Protein AF-X1MGA0-F1 (afdb_monomer_lite)

Sequence (180 aa):
MLNSKNKNFFLRFQIITRNWVYRAKPAPERGFAGFLITILIFAVMVGIAFSITTLTLGEHKISRNIIKSSQAYYIAEAGTEDALLRFFDDTKDLPSGTELPYEIPITINGETATATIYITDQPGHKKFIDSQGDVKERIRKVRAIVGVETTEASFHYGAQIGDGGLVMQNKAIVHGNVFS

Radius of gyration: 47.85 Å; chains: 1; bounding box: 81×27×163 Å

Structure (mmCIF, N/CA/C/O backbone):
data_AF-X1MGA0-F1
#
_entry.id   AF-X1MGA0-F1
#
loop_
_atom_site.group_PDB
_atom_site.id
_atom_site.type_symbol
_atom_site.label_atom_id
_atom_site.label_alt_id
_atom_site.label_comp_id
_atom_site.label_asym_id
_atom_site.label_entity_id
_atom_site.label_seq_id
_atom_site.pdbx_PDB_ins_code
_atom_site.Cartn_x
_atom_site.Cartn_y
_atom_site.Cartn_z
_atom_site.occupancy
_atom_site.B_iso_or_equiv
_atom_site.auth_seq_id
_atom_site.auth_comp_id
_atom_sit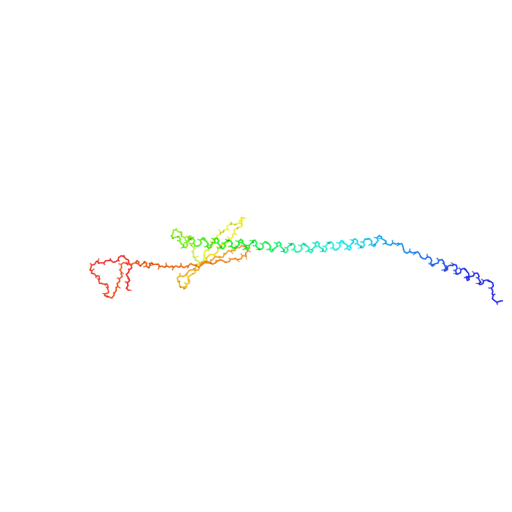e.auth_asym_id
_atom_site.auth_atom_id
_atom_site.pdbx_PDB_model_num
ATOM 1 N N . MET A 1 1 ? -35.762 -9.508 113.540 1.00 51.09 1 MET A N 1
ATOM 2 C CA . MET A 1 1 ? -34.869 -8.459 112.986 1.00 51.09 1 MET A CA 1
ATOM 3 C C . MET A 1 1 ? -34.056 -9.142 111.885 1.00 51.09 1 MET A C 1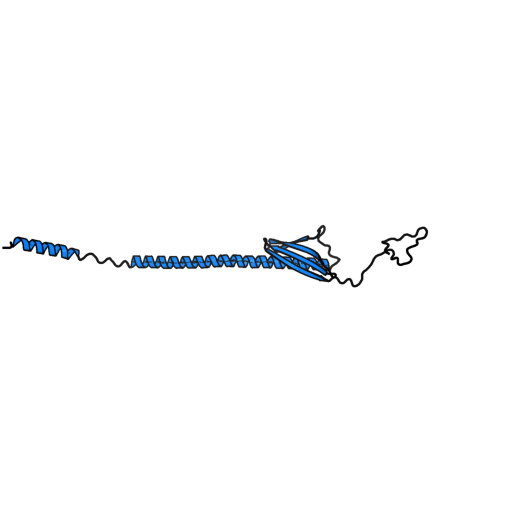
ATOM 5 O O . MET A 1 1 ? -33.346 -10.065 112.227 1.00 51.09 1 MET A O 1
ATOM 9 N N . LEU A 1 2 ? -34.207 -8.949 110.567 1.00 45.88 2 LEU A N 1
ATOM 10 C CA . LEU A 1 2 ? -34.381 -7.754 109.727 1.00 45.88 2 LEU A CA 1
ATOM 11 C C . LEU A 1 2 ? -35.809 -7.190 109.558 1.00 45.88 2 LEU A C 1
ATOM 13 O O . LEU A 1 2 ? -36.809 -7.881 109.722 1.00 45.88 2 LEU A O 1
ATOM 17 N N . ASN A 1 3 ? -35.849 -5.894 109.237 1.00 50.56 3 ASN A N 1
ATOM 18 C CA . ASN A 1 3 ? -36.995 -4.984 109.182 1.00 50.56 3 ASN A CA 1
ATOM 19 C C . ASN A 1 3 ? -37.859 -5.170 107.910 1.00 50.56 3 ASN A C 1
ATOM 21 O O . ASN A 1 3 ? -37.354 -5.121 106.787 1.00 50.56 3 ASN A O 1
ATOM 25 N N . SER A 1 4 ? -39.174 -5.328 108.106 1.00 58.25 4 SER A N 1
ATOM 26 C CA . SER A 1 4 ? -40.222 -5.504 107.080 1.00 58.25 4 SER A CA 1
ATOM 27 C C . SER A 1 4 ? -40.215 -4.429 105.975 1.00 58.25 4 SER A C 1
ATOM 29 O O . SER A 1 4 ? -40.533 -4.726 104.822 1.00 58.25 4 SER A O 1
ATOM 31 N N . LYS A 1 5 ? -39.748 -3.203 106.265 1.00 55.69 5 LYS A N 1
ATOM 32 C CA . LYS A 1 5 ? -39.697 -2.109 105.275 1.00 55.69 5 LYS A CA 1
ATOM 33 C C . LYS A 1 5 ? -38.741 -2.353 104.095 1.00 55.69 5 LYS A C 1
ATOM 35 O O . LYS A 1 5 ? -38.967 -1.793 103.027 1.00 55.69 5 LYS A O 1
ATOM 40 N N . ASN A 1 6 ? -37.724 -3.210 104.237 1.00 53.84 6 ASN A N 1
ATOM 41 C CA . ASN A 1 6 ? -36.708 -3.410 103.189 1.00 53.84 6 ASN A CA 1
ATOM 42 C C . ASN A 1 6 ? -37.118 -4.416 102.095 1.00 53.84 6 ASN A C 1
ATOM 44 O O . ASN A 1 6 ? -36.573 -4.395 100.992 1.00 53.84 6 ASN A O 1
ATOM 48 N N . LYS A 1 7 ? -38.115 -5.274 102.357 1.00 54.50 7 LYS A N 1
ATOM 49 C CA . LYS A 1 7 ? -38.581 -6.277 101.380 1.00 54.50 7 LYS A CA 1
ATOM 50 C C . LYS A 1 7 ? -39.359 -5.645 100.220 1.00 54.50 7 LYS A C 1
ATOM 52 O O . LYS A 1 7 ? -39.205 -6.063 99.076 1.00 54.50 7 LYS A O 1
ATOM 57 N N . ASN A 1 8 ? -40.121 -4.583 100.493 1.00 55.34 8 ASN A N 1
ATOM 58 C CA . ASN A 1 8 ? -40.891 -3.861 99.473 1.00 55.34 8 ASN A CA 1
ATOM 59 C C . ASN A 1 8 ? -40.005 -3.050 98.514 1.00 55.34 8 ASN A C 1
ATOM 61 O O . ASN A 1 8 ? -40.377 -2.857 97.357 1.00 55.34 8 ASN A O 1
ATOM 65 N N . PHE A 1 9 ? -38.830 -2.605 98.969 1.00 56.78 9 PHE A N 1
ATOM 66 C CA . PHE A 1 9 ? -37.865 -1.894 98.129 1.00 56.78 9 PHE A CA 1
ATOM 67 C C . PHE A 1 9 ? -37.186 -2.842 97.129 1.00 56.78 9 PHE A C 1
ATOM 69 O O . PHE A 1 9 ? -37.145 -2.547 95.936 1.00 56.78 9 PHE A O 1
ATOM 76 N N . PHE A 1 10 ? -36.764 -4.027 97.583 1.00 55.81 10 PHE A N 1
ATOM 77 C CA . PHE A 1 10 ? -36.179 -5.052 96.710 1.00 55.81 10 PHE A CA 1
ATOM 78 C C . PHE A 1 10 ? -37.172 -5.589 95.669 1.00 55.81 10 PHE A C 1
ATOM 80 O O . PHE A 1 10 ? -36.815 -5.726 94.501 1.00 55.81 10 PHE A O 1
ATOM 87 N N . LEU A 1 11 ? -38.434 -5.810 96.052 1.00 55.34 11 LEU A N 1
ATOM 88 C CA . LEU A 1 11 ? -39.481 -6.245 95.119 1.00 55.34 11 LEU A CA 1
ATOM 89 C C . LEU A 1 11 ? -39.813 -5.176 94.065 1.00 55.34 11 LEU A C 1
ATOM 91 O O . LEU A 1 11 ? -40.003 -5.509 92.898 1.00 55.34 11 LEU A O 1
ATOM 95 N N . ARG A 1 12 ? -39.821 -3.886 94.431 1.00 53.78 12 ARG A N 1
ATOM 96 C CA . ARG A 1 12 ? -40.022 -2.795 93.459 1.00 53.78 12 ARG A CA 1
ATOM 97 C C . ARG A 1 12 ? -38.829 -2.619 92.521 1.00 53.78 12 ARG A C 1
ATOM 99 O O . ARG A 1 12 ? -39.041 -2.386 91.334 1.00 53.78 12 ARG A O 1
ATOM 106 N N . PHE A 1 13 ? -37.599 -2.797 93.004 1.00 53.06 13 PHE A N 1
ATOM 107 C CA . PHE A 1 13 ? -36.405 -2.720 92.159 1.00 53.06 13 PHE A CA 1
ATOM 108 C C . PHE A 1 13 ? -36.348 -3.869 91.139 1.00 53.06 13 PHE A C 1
ATOM 110 O O . PHE A 1 13 ? -36.019 -3.644 89.977 1.00 53.06 13 PHE A O 1
ATOM 117 N N . GLN A 1 14 ? -36.768 -5.079 91.527 1.00 54.16 14 GLN A N 1
ATOM 118 C CA . GLN A 1 14 ? -36.836 -6.229 90.617 1.00 54.16 14 GLN A CA 1
ATOM 119 C C . GLN A 1 14 ? -37.923 -6.087 89.539 1.00 54.16 14 GLN A C 1
ATOM 121 O O . GLN A 1 14 ? -37.746 -6.562 88.420 1.00 54.16 14 GLN A O 1
ATOM 126 N N . ILE A 1 15 ? -39.039 -5.415 89.840 1.00 53.84 15 ILE A N 1
ATOM 127 C CA . ILE A 1 15 ? -40.096 -5.147 88.850 1.00 53.84 15 ILE A CA 1
ATOM 128 C C . ILE A 1 15 ? -39.649 -4.060 87.858 1.00 53.84 15 ILE A C 1
ATOM 130 O O . ILE A 1 15 ? -39.934 -4.163 86.665 1.00 53.84 15 ILE A O 1
ATOM 134 N N . ILE A 1 16 ? -38.886 -3.062 88.319 1.00 53.19 16 ILE A N 1
ATOM 135 C CA . ILE A 1 16 ? -38.356 -1.997 87.456 1.00 53.19 16 ILE A CA 1
ATOM 136 C C . ILE A 1 16 ? -37.263 -2.537 86.520 1.00 53.19 16 ILE A C 1
ATOM 138 O O . ILE A 1 16 ? -37.271 -2.204 85.339 1.00 53.19 16 ILE A O 1
ATOM 142 N N . THR A 1 17 ? -36.380 -3.432 86.973 1.00 50.06 17 THR A N 1
ATOM 143 C CA . THR A 1 17 ? -35.326 -4.004 86.108 1.00 50.06 17 THR A CA 1
ATOM 144 C C . THR A 1 17 ? -35.831 -5.098 85.165 1.00 50.06 17 THR A C 1
ATOM 146 O O . THR A 1 17 ? -35.262 -5.278 84.089 1.00 50.06 17 THR A O 1
ATOM 149 N N . ARG A 1 18 ? -36.935 -5.786 85.492 1.00 48.62 18 ARG A N 1
ATOM 150 C CA . ARG A 1 18 ? -37.523 -6.814 84.612 1.00 48.62 18 ARG A CA 1
ATOM 151 C C . ARG A 1 18 ? -38.311 -6.236 83.430 1.00 48.62 18 ARG A C 1
ATOM 153 O O . ARG A 1 18 ? -38.462 -6.922 82.423 1.00 48.62 18 ARG A O 1
ATOM 160 N N . ASN A 1 19 ? -38.751 -4.978 83.508 1.00 46.56 19 ASN A N 1
ATOM 161 C CA . ASN A 1 19 ? -39.385 -4.277 82.381 1.00 46.56 19 ASN A CA 1
ATOM 162 C C . ASN A 1 19 ? -38.381 -3.663 81.388 1.00 46.56 19 ASN A C 1
ATOM 164 O O . ASN A 1 19 ? -38.751 -3.391 80.251 1.00 46.56 19 ASN A O 1
ATOM 168 N N . TRP A 1 20 ? -37.110 -3.494 81.767 1.00 48.59 20 TRP A N 1
ATOM 169 C CA . TRP A 1 20 ? -36.068 -2.953 80.879 1.00 48.59 20 TRP A CA 1
ATOM 170 C C . TRP A 1 20 ? -35.477 -3.980 79.901 1.00 48.59 20 TRP A C 1
ATOM 172 O O . TRP A 1 20 ? -34.811 -3.602 78.938 1.00 48.59 20 TRP A O 1
ATOM 182 N N . VAL A 1 21 ? -35.738 -5.275 80.113 1.00 54.00 21 VAL A N 1
ATOM 183 C CA . VAL A 1 21 ? -35.232 -6.360 79.252 1.00 54.00 21 VAL A CA 1
ATOM 184 C C . VAL A 1 21 ? -36.127 -6.601 78.026 1.00 54.00 21 VAL A C 1
ATOM 186 O O . VAL A 1 21 ? -35.688 -7.215 77.059 1.00 54.00 21 VAL A O 1
ATOM 189 N N . TYR A 1 22 ? -37.326 -6.013 77.966 1.00 50.25 22 TYR A N 1
ATOM 190 C CA . TYR A 1 22 ? -38.153 -5.983 76.750 1.00 50.25 22 TYR A CA 1
ATOM 191 C C . TYR A 1 22 ? -37.757 -4.831 75.812 1.00 50.25 22 TYR A C 1
ATOM 193 O O . TYR A 1 22 ? -38.609 -4.133 75.260 1.00 50.25 22 TYR A O 1
ATOM 201 N N . ARG A 1 23 ? -36.448 -4.615 75.626 1.00 54.78 23 ARG A N 1
ATOM 202 C CA . ARG A 1 23 ? -35.947 -3.751 74.552 1.00 54.78 23 ARG A CA 1
ATOM 203 C C . ARG A 1 23 ? -36.428 -4.324 73.219 1.00 54.78 23 ARG A C 1
ATOM 205 O O . ARG A 1 23 ? -36.231 -5.503 72.937 1.00 54.78 23 ARG A O 1
ATOM 212 N N . ALA A 1 24 ? -37.088 -3.467 72.447 1.00 56.28 24 ALA A N 1
ATOM 213 C CA . ALA A 1 24 ? -37.626 -3.732 71.124 1.00 56.28 24 ALA A CA 1
ATOM 214 C C . ALA A 1 24 ? -36.701 -4.639 70.299 1.00 56.28 24 ALA A C 1
ATOM 216 O O . ALA A 1 24 ? -35.528 -4.323 70.098 1.00 56.28 24 ALA A O 1
ATOM 217 N N . LYS A 1 25 ? -37.242 -5.756 69.793 1.00 57.50 25 LYS A N 1
ATOM 218 C CA . LYS A 1 25 ? -36.616 -6.457 68.668 1.00 57.50 25 LYS A CA 1
ATOM 219 C C . LYS A 1 25 ? -36.458 -5.417 67.550 1.00 57.50 25 LYS A C 1
ATOM 221 O O . LYS A 1 25 ? -37.465 -4.774 67.240 1.00 57.50 25 LYS A O 1
ATOM 226 N N . PRO A 1 26 ? -35.259 -5.209 66.977 1.00 60.62 26 PRO A N 1
ATOM 227 C CA . PRO A 1 26 ? -35.120 -4.303 65.846 1.00 60.62 26 PRO A CA 1
ATOM 228 C C . PRO A 1 26 ? -36.113 -4.748 64.769 1.00 60.62 26 PRO A C 1
ATOM 230 O O . PRO A 1 26 ? -36.230 -5.943 64.476 1.00 60.62 26 PRO A O 1
ATOM 233 N N . ALA A 1 27 ? -36.906 -3.802 64.263 1.00 60.69 27 ALA A N 1
ATOM 234 C CA . ALA A 1 27 ? -37.841 -4.075 63.184 1.00 60.69 27 ALA A CA 1
ATOM 235 C C . ALA A 1 27 ? -37.057 -4.708 62.021 1.00 60.69 27 ALA A C 1
ATOM 237 O O . ALA A 1 27 ? -35.941 -4.270 61.747 1.00 60.69 27 ALA A O 1
ATOM 238 N N . PRO A 1 28 ? -37.579 -5.750 61.357 1.00 58.50 28 PRO A N 1
ATOM 239 C CA . PRO A 1 28 ? -36.840 -6.424 60.304 1.00 58.50 28 PRO A CA 1
ATOM 240 C C . PRO A 1 28 ? -36.553 -5.421 59.178 1.00 58.50 28 PRO A C 1
ATOM 242 O O . PRO A 1 28 ? -37.469 -4.991 58.481 1.00 58.50 28 PRO A O 1
ATOM 245 N N . GLU A 1 29 ? -35.280 -5.063 58.994 1.00 68.31 29 GLU A N 1
ATOM 246 C CA . GLU A 1 29 ? -34.768 -4.095 58.008 1.00 68.31 29 GLU A CA 1
ATOM 247 C C . GLU A 1 29 ? -34.842 -4.634 56.560 1.00 68.31 29 GLU A C 1
ATOM 249 O O . GLU A 1 29 ? -33.952 -4.435 55.735 1.00 68.31 29 GLU A O 1
ATOM 254 N N . ARG A 1 30 ? -35.924 -5.346 56.221 1.00 68.12 30 ARG A N 1
ATOM 255 C CA . ARG A 1 30 ? -36.144 -6.003 54.922 1.00 68.12 30 ARG A CA 1
ATOM 256 C C . ARG A 1 30 ? -36.069 -5.017 53.752 1.00 68.12 30 ARG A C 1
ATOM 258 O O . ARG A 1 30 ? -35.601 -5.391 52.682 1.00 68.12 30 ARG A O 1
ATOM 265 N N . GLY A 1 31 ? -36.475 -3.762 53.965 1.00 76.25 31 GLY A N 1
ATOM 266 C CA . GLY A 1 31 ? -36.355 -2.693 52.967 1.00 76.25 31 GLY A CA 1
ATOM 267 C C . GLY A 1 31 ? -34.912 -2.237 52.727 1.00 76.25 31 GLY A C 1
ATOM 268 O O . GLY A 1 31 ? -34.526 -2.015 51.583 1.00 76.25 31 GLY A O 1
ATOM 269 N N . PHE A 1 32 ? -34.092 -2.167 53.779 1.00 84.00 32 PHE A N 1
ATOM 270 C CA . PHE A 1 32 ? -32.677 -1.797 53.675 1.00 84.00 32 PHE A CA 1
ATOM 271 C C . PHE A 1 32 ? -31.860 -2.891 52.976 1.00 84.00 32 PHE A C 1
ATOM 273 O O . PHE A 1 32 ? -31.065 -2.599 52.085 1.00 84.00 32 PHE A O 1
ATOM 280 N N . ALA A 1 33 ? -32.128 -4.160 53.300 1.00 86.06 33 ALA A N 1
ATOM 281 C CA . ALA A 1 33 ? -31.529 -5.295 52.601 1.00 86.06 33 ALA A CA 1
ATOM 282 C C . ALA A 1 33 ? -31.900 -5.313 51.105 1.00 86.06 33 ALA A C 1
ATOM 284 O O . ALA A 1 33 ? -31.031 -5.512 50.259 1.00 86.06 33 ALA A O 1
ATOM 285 N N . GLY A 1 34 ? -33.169 -5.045 50.769 1.00 89.88 34 GLY A N 1
ATOM 286 C CA . GLY A 1 34 ? -33.614 -4.917 49.379 1.00 89.88 34 GLY A CA 1
ATOM 287 C C . GLY A 1 34 ? -32.892 -3.792 48.633 1.00 89.88 34 GLY A C 1
ATOM 288 O O . GLY A 1 34 ? -32.394 -4.010 47.532 1.00 89.88 34 GLY A O 1
ATOM 289 N N . PHE A 1 35 ? -32.753 -2.623 49.261 1.00 91.88 35 PHE A N 1
ATOM 290 C CA . PHE A 1 35 ? -32.031 -1.485 48.692 1.00 91.88 35 PHE A CA 1
ATOM 291 C C . PHE A 1 35 ? -30.553 -1.806 48.412 1.00 91.88 35 PHE A C 1
ATOM 293 O O . PHE A 1 35 ? -30.071 -1.579 47.300 1.00 91.88 35 PHE A O 1
ATOM 300 N N . LEU A 1 36 ? -29.845 -2.415 49.369 1.00 92.75 36 LEU A N 1
ATOM 301 C CA . LEU A 1 36 ? -28.449 -2.826 49.179 1.00 92.75 36 LEU A CA 1
ATOM 302 C C . LEU A 1 36 ? -28.289 -3.842 48.043 1.00 92.75 36 LEU A C 1
ATOM 304 O O . LEU A 1 36 ? -27.379 -3.703 47.227 1.00 92.75 36 LEU A O 1
ATOM 308 N N . ILE A 1 37 ? -29.191 -4.824 47.945 1.00 94.25 37 ILE A N 1
ATOM 309 C CA . ILE A 1 37 ? -29.179 -5.808 46.854 1.00 94.25 37 ILE A CA 1
ATOM 310 C C . ILE A 1 37 ? -29.430 -5.121 45.506 1.00 94.25 37 ILE A C 1
ATOM 312 O O . ILE A 1 37 ? -28.740 -5.423 44.536 1.00 94.25 37 ILE A O 1
ATOM 316 N N . THR A 1 38 ? -30.360 -4.163 45.428 1.00 95.25 38 THR A N 1
ATOM 317 C CA . THR A 1 38 ? -30.599 -3.426 44.175 1.00 95.25 38 THR A CA 1
ATOM 318 C C . THR A 1 38 ? -29.395 -2.593 43.746 1.00 95.25 38 THR A C 1
ATOM 320 O O . THR A 1 38 ? -29.050 -2.614 42.567 1.00 95.25 38 THR A O 1
ATOM 323 N N . ILE A 1 39 ? -28.704 -1.928 44.681 1.00 96.25 39 ILE A N 1
ATOM 324 C CA . ILE A 1 39 ? -27.466 -1.193 44.380 1.00 96.25 39 ILE A CA 1
ATOM 325 C C . ILE A 1 39 ? -26.370 -2.150 43.920 1.00 96.25 39 ILE A C 1
ATOM 327 O O . ILE A 1 39 ? -25.668 -1.846 42.959 1.00 96.25 39 ILE A O 1
ATOM 331 N N . LEU A 1 40 ? -26.237 -3.308 44.570 1.00 96.69 40 LEU A N 1
ATOM 332 C CA . LEU A 1 40 ? -25.260 -4.324 44.187 1.00 96.69 40 LEU A CA 1
ATOM 333 C C . LEU A 1 40 ? -25.509 -4.806 42.752 1.00 96.69 40 LEU A C 1
ATOM 335 O O . LEU A 1 40 ? -24.591 -4.807 41.935 1.00 96.69 40 LEU A O 1
ATOM 339 N N . ILE A 1 41 ? -26.753 -5.168 42.427 1.00 96.94 41 ILE A N 1
ATOM 340 C CA . ILE A 1 41 ? -27.134 -5.608 41.079 1.00 96.94 41 ILE A CA 1
ATOM 341 C C . ILE A 1 41 ? -26.889 -4.484 40.071 1.00 96.94 41 ILE A C 1
ATOM 343 O O . ILE A 1 41 ? -26.309 -4.724 39.014 1.00 96.94 41 ILE A O 1
ATOM 347 N N . PHE A 1 42 ? -27.267 -3.250 40.403 1.00 97.44 42 PHE A N 1
ATOM 348 C CA . PHE A 1 42 ? -27.032 -2.097 39.540 1.00 97.44 42 PHE A CA 1
ATOM 349 C C . PHE A 1 42 ? -25.536 -1.868 39.278 1.00 97.44 42 PHE A C 1
ATOM 351 O O . PHE A 1 42 ? -25.139 -1.683 38.129 1.00 97.44 42 PHE A O 1
ATOM 358 N N . ALA A 1 43 ? -24.692 -1.957 40.308 1.00 96.75 43 ALA A N 1
ATOM 359 C CA . ALA A 1 43 ? -23.244 -1.822 40.176 1.00 96.75 43 ALA A CA 1
ATOM 360 C C . ALA A 1 43 ? -22.648 -2.905 39.262 1.00 96.75 43 ALA A C 1
ATOM 362 O O . ALA A 1 43 ? -21.822 -2.598 38.400 1.00 96.75 43 ALA A O 1
ATOM 363 N N . VAL A 1 44 ? -23.107 -4.155 39.393 1.00 97.50 44 VAL A N 1
ATOM 364 C CA . VAL A 1 44 ? -22.693 -5.255 38.508 1.00 97.50 44 VAL A CA 1
ATOM 365 C C . VAL A 1 44 ? -23.120 -4.986 37.062 1.00 97.50 44 VAL A C 1
ATOM 367 O O . VAL A 1 44 ? -22.305 -5.130 36.151 1.00 97.50 44 VAL A O 1
ATOM 370 N N . MET A 1 45 ? -24.355 -4.531 36.837 1.00 97.75 45 MET A N 1
ATOM 371 C CA . MET A 1 45 ? -24.860 -4.215 35.494 1.00 97.75 45 MET A CA 1
ATOM 372 C C . MET A 1 45 ? -24.066 -3.087 34.825 1.00 97.75 45 MET A C 1
ATOM 374 O O . MET A 1 45 ? -23.708 -3.202 33.652 1.00 97.75 45 MET A O 1
ATOM 378 N N . VAL A 1 46 ? -23.736 -2.025 35.567 1.00 97.44 46 VAL A N 1
ATOM 379 C CA . VAL A 1 46 ? -22.887 -0.933 35.064 1.00 97.44 46 VAL A CA 1
ATOM 380 C C . VAL A 1 46 ? -21.481 -1.440 34.740 1.00 97.44 46 VAL A C 1
ATOM 382 O O . VAL A 1 46 ? -20.938 -1.090 33.692 1.00 97.44 46 VAL A O 1
ATOM 385 N N . GLY A 1 47 ? -20.910 -2.305 35.585 1.00 97.19 47 GLY A N 1
ATOM 386 C CA . GLY A 1 47 ? -19.605 -2.920 35.334 1.00 97.19 47 GLY A CA 1
ATOM 387 C C . GLY A 1 47 ? -19.570 -3.721 34.029 1.00 97.19 47 GLY A C 1
ATOM 388 O O . GLY A 1 47 ? -18.657 -3.550 33.219 1.00 97.19 47 GLY A O 1
ATOM 389 N N . ILE A 1 48 ? -20.601 -4.534 33.779 1.00 97.25 48 ILE A N 1
ATOM 390 C CA . ILE A 1 48 ? -20.733 -5.304 32.533 1.00 97.25 48 ILE A CA 1
ATOM 391 C C . ILE A 1 48 ? -20.896 -4.365 31.331 1.00 97.25 48 ILE A C 1
ATOM 393 O O . ILE A 1 48 ? -20.203 -4.530 30.325 1.00 97.25 48 ILE A O 1
ATOM 397 N N . ALA A 1 49 ? -21.758 -3.349 31.431 1.00 96.69 49 ALA A N 1
ATOM 398 C CA . ALA A 1 49 ? -21.974 -2.386 30.351 1.00 96.69 49 ALA A CA 1
ATOM 399 C C . ALA A 1 49 ? -20.682 -1.638 29.978 1.00 96.69 49 ALA A C 1
ATOM 401 O O . ALA A 1 49 ? -20.367 -1.478 28.794 1.00 96.69 49 ALA A O 1
ATOM 402 N N . PHE A 1 50 ? -19.897 -1.232 30.978 1.00 96.75 50 PHE A N 1
ATOM 403 C CA . PHE A 1 50 ? -18.611 -0.580 30.753 1.00 96.75 50 PHE A CA 1
ATOM 404 C C . PHE A 1 50 ? -17.613 -1.524 30.073 1.00 96.75 50 PHE A C 1
ATOM 406 O O . PHE A 1 50 ? -16.973 -1.134 29.097 1.00 96.75 50 PHE A O 1
ATOM 413 N N . SER A 1 51 ? -17.542 -2.784 30.518 1.00 96.50 51 SER A N 1
ATOM 414 C CA . SER A 1 51 ? -16.680 -3.808 29.914 1.00 96.50 51 SER A CA 1
ATOM 415 C C . SER A 1 51 ? -17.010 -4.071 28.441 1.00 96.50 51 SER A C 1
ATOM 417 O O . SER A 1 51 ? -16.107 -4.222 27.621 1.00 96.50 51 SER A O 1
ATOM 419 N N . ILE A 1 52 ? -18.295 -4.130 28.084 1.00 96.50 52 ILE A N 1
ATOM 420 C CA . ILE A 1 52 ? -18.714 -4.330 26.688 1.00 96.50 52 ILE A CA 1
ATOM 421 C C . ILE A 1 52 ? -18.364 -3.096 25.853 1.00 96.50 52 ILE A C 1
ATOM 423 O O . ILE A 1 52 ? -17.884 -3.220 24.725 1.00 96.50 52 ILE A O 1
ATOM 427 N N . THR A 1 53 ? -18.565 -1.899 26.405 1.00 95.62 53 THR A N 1
ATOM 428 C CA . THR A 1 53 ? -18.299 -0.641 25.698 1.00 95.62 53 THR A CA 1
ATOM 429 C C . THR A 1 53 ? -16.817 -0.494 25.355 1.00 95.62 53 THR A C 1
ATOM 431 O O . THR A 1 53 ? -16.480 -0.157 24.220 1.00 95.62 53 THR A O 1
ATOM 434 N N . THR A 1 54 ? -15.915 -0.783 26.298 1.00 94.94 54 THR A N 1
ATOM 435 C CA . THR A 1 54 ? -14.466 -0.692 26.058 1.00 94.94 54 THR A CA 1
ATOM 436 C C . THR A 1 54 ? -13.998 -1.699 25.011 1.00 94.94 54 THR A C 1
ATOM 438 O O . THR A 1 54 ? -13.239 -1.324 24.113 1.00 94.94 54 THR A O 1
ATOM 441 N N . LEU A 1 55 ? -14.503 -2.935 25.067 1.00 95.81 55 LEU A N 1
ATOM 442 C CA . LEU A 1 55 ? -14.223 -3.963 24.064 1.00 95.81 55 LEU A CA 1
ATOM 443 C C . LEU A 1 55 ? -14.703 -3.526 22.672 1.00 95.81 55 LEU A C 1
ATOM 445 O O . LEU A 1 55 ? -13.937 -3.545 21.713 1.00 95.81 55 LEU A O 1
ATOM 449 N N . THR A 1 56 ? -15.943 -3.045 22.579 1.00 95.81 56 THR A N 1
ATOM 450 C CA . THR A 1 56 ? -16.560 -2.628 21.310 1.00 95.81 56 THR A CA 1
ATOM 451 C C . THR A 1 56 ? -15.819 -1.447 20.676 1.00 95.81 56 THR A C 1
ATOM 453 O O . THR A 1 56 ? -15.584 -1.425 19.468 1.00 95.81 56 THR A O 1
ATOM 456 N N . LEU A 1 57 ? -15.382 -0.469 21.477 1.00 94.56 57 LEU A N 1
ATOM 457 C CA . LEU A 1 57 ? -14.561 0.646 20.990 1.00 94.56 57 LEU A CA 1
ATOM 458 C C . LEU A 1 57 ? -13.184 0.184 20.492 1.00 94.56 57 LEU A C 1
ATOM 460 O O . LEU A 1 57 ? -12.658 0.761 19.535 1.00 94.56 57 LEU A O 1
ATOM 464 N N . GLY A 1 58 ? -12.602 -0.836 21.127 1.00 93.62 58 GLY A N 1
ATOM 465 C CA . GLY A 1 58 ? -11.374 -1.485 20.665 1.00 93.62 58 GLY A CA 1
ATOM 466 C C . GLY A 1 58 ? -11.562 -2.128 19.293 1.00 93.62 58 GLY A C 1
ATOM 467 O O . GLY A 1 58 ? -10.843 -1.787 18.350 1.00 93.62 58 GLY A O 1
ATOM 468 N N . GLU A 1 59 ? -12.590 -2.963 19.154 1.00 94.50 59 GLU A N 1
ATOM 469 C CA . GLU A 1 59 ? -12.930 -3.639 17.896 1.00 94.50 59 GLU A CA 1
ATOM 470 C C . GLU A 1 59 ? -13.226 -2.652 16.761 1.00 94.50 59 GLU A C 1
ATOM 472 O O . GLU A 1 59 ? -12.736 -2.810 15.641 1.00 94.50 59 GLU A O 1
ATOM 477 N N . HIS A 1 60 ? -13.936 -1.556 17.043 1.00 93.44 60 HIS A N 1
ATOM 478 C CA . HIS A 1 60 ? -14.166 -0.511 16.046 1.00 93.44 60 HIS A CA 1
ATOM 479 C C . HIS A 1 60 ? -12.869 0.123 15.529 1.00 93.44 60 HIS A C 1
ATOM 481 O O . HIS A 1 60 ? -12.761 0.412 14.333 1.00 93.44 60 HIS A O 1
ATOM 487 N N . LYS A 1 61 ? -11.873 0.347 16.395 1.00 92.31 61 LYS A N 1
ATOM 488 C CA . LYS A 1 61 ? -10.568 0.882 15.969 1.00 92.31 61 LYS A CA 1
ATOM 489 C C . LYS A 1 61 ? -9.810 -0.127 15.109 1.00 92.31 61 LYS A C 1
ATOM 491 O O . LYS A 1 61 ? -9.258 0.267 14.081 1.00 92.31 61 LYS A O 1
ATOM 496 N N . ILE A 1 62 ? -9.820 -1.402 15.497 1.00 93.06 62 ILE A N 1
ATOM 497 C CA . ILE A 1 62 ? -9.175 -2.491 14.750 1.00 93.06 62 ILE A CA 1
ATOM 498 C C . ILE A 1 62 ? -9.814 -2.628 13.366 1.00 93.06 62 ILE A C 1
ATOM 500 O O . ILE A 1 62 ? -9.111 -2.561 12.358 1.00 93.06 62 ILE A O 1
ATOM 504 N N . SER A 1 63 ? -11.143 -2.714 13.304 1.00 93.81 63 SER A N 1
ATOM 505 C CA . SER A 1 63 ? -11.899 -2.815 12.053 1.00 93.81 63 SER A CA 1
ATOM 506 C C . SER A 1 63 ? -11.610 -1.639 11.114 1.00 93.81 63 SER A C 1
ATOM 508 O O . SER A 1 63 ? -11.263 -1.837 9.948 1.00 93.81 63 SER A O 1
ATOM 510 N N . ARG A 1 64 ? -11.630 -0.401 11.628 1.00 91.44 64 ARG A N 1
ATOM 511 C CA . ARG A 1 64 ? -11.259 0.783 10.834 1.00 91.44 64 ARG A CA 1
ATOM 512 C C . ARG A 1 64 ? -9.828 0.704 10.317 1.00 91.44 64 ARG A C 1
ATOM 514 O O . ARG A 1 64 ? -9.582 1.084 9.175 1.00 91.44 64 ARG A O 1
ATOM 521 N N . ASN A 1 65 ? -8.895 0.220 11.131 1.00 92.62 65 ASN A N 1
ATOM 522 C CA . ASN A 1 65 ? -7.510 0.068 10.710 1.00 92.62 65 ASN A CA 1
ATOM 523 C C . ASN A 1 65 ? -7.367 -0.978 9.596 1.00 92.62 65 ASN A C 1
ATOM 525 O O . ASN A 1 65 ? -6.661 -0.718 8.628 1.00 92.62 65 ASN A O 1
ATOM 529 N N . ILE A 1 66 ? -8.081 -2.105 9.680 1.00 93.94 66 ILE A N 1
ATOM 530 C CA . ILE A 1 66 ? -8.108 -3.136 8.630 1.00 93.94 66 ILE A CA 1
ATOM 531 C C . ILE A 1 66 ? -8.656 -2.559 7.322 1.00 93.94 66 ILE A C 1
ATOM 533 O O . ILE A 1 66 ? -8.040 -2.743 6.272 1.00 93.94 66 ILE A O 1
ATOM 537 N N . ILE A 1 67 ? -9.757 -1.805 7.379 1.00 92.38 67 ILE A N 1
ATOM 538 C CA . ILE A 1 67 ? -10.348 -1.171 6.192 1.00 92.38 67 ILE A CA 1
ATOM 539 C C . ILE A 1 67 ? -9.355 -0.193 5.555 1.00 92.38 67 ILE A C 1
ATOM 541 O O . ILE A 1 67 ? -9.082 -0.297 4.363 1.00 92.38 67 ILE A O 1
ATOM 545 N N . LYS A 1 68 ? -8.766 0.724 6.336 1.00 91.62 68 LYS A N 1
ATOM 546 C CA . LYS A 1 68 ? -7.786 1.697 5.813 1.00 91.62 68 LYS A CA 1
ATOM 547 C C . LYS A 1 68 ? -6.535 1.025 5.264 1.00 91.62 68 LYS A C 1
ATOM 549 O O . LYS A 1 68 ? -6.017 1.430 4.231 1.00 91.62 68 LYS A O 1
ATOM 554 N N . SER A 1 69 ? -6.092 -0.040 5.916 1.00 93.56 69 SER A N 1
ATOM 555 C CA . SER A 1 69 ? -4.957 -0.825 5.458 1.00 93.56 69 SER A CA 1
ATOM 556 C C . SER A 1 69 ? -5.244 -1.584 4.159 1.00 93.56 69 SER A C 1
ATOM 558 O O . SER A 1 69 ? -4.364 -1.674 3.309 1.00 93.56 69 SER A O 1
ATOM 560 N N . SER A 1 70 ? -6.469 -2.083 3.982 1.00 93.44 70 SER A N 1
ATOM 561 C CA . SER A 1 70 ? -6.907 -2.724 2.734 1.00 93.44 70 SER A CA 1
ATOM 562 C C . SER A 1 70 ? -7.027 -1.699 1.606 1.00 93.44 70 SER A C 1
ATOM 564 O O . SER A 1 70 ? -6.575 -1.953 0.500 1.00 93.44 70 SER A O 1
ATOM 566 N N . GLN A 1 71 ? -7.545 -0.500 1.897 1.00 92.81 71 GLN A N 1
ATOM 567 C CA . GLN A 1 71 ? -7.568 0.606 0.933 1.00 92.81 71 GLN A CA 1
ATOM 568 C C . GLN A 1 71 ? -6.154 0.960 0.453 1.00 92.81 71 GLN A C 1
ATOM 570 O O . GLN A 1 71 ? -5.926 1.024 -0.749 1.00 92.81 71 GLN A O 1
ATOM 575 N N . ALA A 1 72 ? -5.197 1.115 1.374 1.00 93.19 72 ALA A N 1
ATOM 576 C CA . ALA A 1 72 ? -3.801 1.378 1.025 1.00 93.19 72 ALA A CA 1
ATOM 577 C C . ALA A 1 72 ? -3.185 0.268 0.161 1.00 93.19 72 ALA A C 1
ATOM 579 O O . ALA A 1 72 ? -2.393 0.554 -0.730 1.00 93.19 72 ALA A O 1
ATOM 580 N N . TYR A 1 73 ? -3.564 -0.992 0.400 1.00 94.62 73 TYR A N 1
ATOM 581 C CA . TYR A 1 73 ? -3.132 -2.114 -0.432 1.00 94.62 73 TYR A CA 1
ATOM 582 C C . TYR A 1 73 ? -3.669 -2.003 -1.864 1.00 94.62 73 TYR A C 1
ATOM 584 O O . TYR A 1 73 ? -2.877 -2.063 -2.797 1.00 94.62 73 TYR A O 1
ATOM 592 N N . TYR A 1 74 ? -4.968 -1.749 -2.039 1.00 93.12 74 TYR A N 1
ATOM 593 C CA . TYR A 1 74 ? -5.560 -1.581 -3.372 1.00 93.12 74 TYR A CA 1
ATOM 594 C C . TYR A 1 74 ? -5.003 -0.372 -4.130 1.00 93.12 74 TYR A C 1
ATOM 596 O O . TYR A 1 74 ? -4.868 -0.414 -5.345 1.00 93.12 74 TYR A O 1
ATOM 604 N N . ILE A 1 75 ? -4.641 0.701 -3.425 1.00 92.88 75 ILE A N 1
ATOM 605 C CA . ILE A 1 75 ? -3.973 1.865 -4.025 1.00 92.88 75 ILE A CA 1
ATOM 606 C C . ILE A 1 75 ? -2.568 1.499 -4.496 1.00 92.88 75 ILE A C 1
ATOM 608 O O . ILE A 1 75 ? -2.175 1.881 -5.595 1.00 92.88 75 ILE A O 1
ATOM 612 N N . ALA A 1 76 ? -1.818 0.749 -3.683 1.00 94.19 76 ALA A N 1
ATOM 613 C CA . ALA A 1 76 ? -0.507 0.259 -4.081 1.00 94.19 76 ALA A CA 1
ATOM 614 C C . ALA A 1 76 ? -0.619 -0.639 -5.324 1.00 94.19 76 ALA A C 1
ATOM 616 O O . ALA A 1 76 ? 0.115 -0.428 -6.283 1.00 94.19 76 ALA A O 1
ATOM 617 N N . GLU A 1 77 ? -1.576 -1.571 -5.338 1.00 93.69 77 GLU A N 1
ATOM 618 C CA . GLU A 1 77 ? -1.853 -2.467 -6.466 1.00 93.69 77 GLU A CA 1
ATOM 619 C C . GLU A 1 77 ? -2.224 -1.693 -7.737 1.00 93.69 77 GLU A C 1
ATOM 621 O O . GLU A 1 77 ? -1.551 -1.850 -8.752 1.00 93.69 77 GLU A O 1
ATOM 626 N N . ALA A 1 78 ? -3.186 -0.769 -7.660 1.00 91.69 78 ALA A N 1
ATOM 627 C CA . ALA A 1 78 ? -3.567 0.085 -8.784 1.00 91.69 78 ALA A CA 1
ATOM 628 C C . ALA A 1 78 ? -2.388 0.928 -9.305 1.00 91.69 78 ALA A C 1
ATOM 630 O O . ALA A 1 78 ? -2.221 1.085 -10.513 1.00 91.69 78 ALA A O 1
ATOM 631 N N . GLY A 1 79 ? -1.539 1.443 -8.409 1.00 91.44 79 GLY A N 1
ATOM 632 C CA . GLY A 1 79 ? -0.321 2.155 -8.799 1.00 91.44 79 GLY A CA 1
ATOM 633 C C . GLY A 1 79 ? 0.705 1.249 -9.487 1.00 91.44 79 GLY A C 1
ATOM 634 O O . GLY A 1 79 ? 1.332 1.668 -10.457 1.00 91.44 79 GLY A O 1
ATOM 635 N N . THR A 1 80 ? 0.857 -0.002 -9.038 1.00 92.62 80 THR A N 1
ATOM 636 C CA . THR A 1 80 ? 1.716 -0.992 -9.706 1.00 92.62 80 THR A CA 1
ATOM 637 C C . THR A 1 80 ? 1.160 -1.370 -11.078 1.00 92.62 80 THR A C 1
ATOM 639 O O . THR A 1 80 ? 1.938 -1.477 -12.021 1.00 92.62 80 THR A O 1
ATOM 642 N N . GLU A 1 81 ? -0.153 -1.549 -11.218 1.00 91.69 81 GLU A N 1
ATOM 643 C CA . GLU A 1 81 ? -0.800 -1.846 -12.501 1.00 91.69 81 GLU A CA 1
ATOM 644 C C . GLU A 1 81 ? -0.669 -0.690 -13.496 1.00 91.69 81 GLU A C 1
ATOM 646 O O . GLU A 1 81 ? -0.279 -0.925 -14.636 1.00 91.69 81 GLU A O 1
ATOM 651 N N . ASP A 1 82 ? -0.918 0.557 -13.078 1.00 89.75 82 ASP A N 1
ATOM 652 C CA . ASP A 1 82 ? -0.711 1.733 -13.937 1.00 89.75 82 ASP A CA 1
ATOM 653 C C . ASP A 1 82 ? 0.759 1.851 -14.366 1.00 89.75 82 ASP A C 1
ATOM 655 O O . ASP A 1 82 ? 1.050 2.047 -15.548 1.00 89.75 82 ASP A O 1
ATOM 659 N N . ALA A 1 83 ? 1.693 1.647 -13.433 1.00 89.62 83 ALA A N 1
ATOM 660 C CA . ALA A 1 83 ? 3.120 1.654 -13.732 1.00 89.62 83 ALA A CA 1
ATOM 661 C C . ALA A 1 83 ? 3.519 0.532 -14.704 1.00 89.62 83 ALA A C 1
ATOM 663 O O . ALA A 1 83 ? 4.279 0.783 -15.635 1.00 89.62 83 ALA A O 1
ATOM 664 N N . LEU A 1 84 ? 2.993 -0.685 -14.535 1.00 90.31 84 LEU A N 1
ATOM 665 C CA . LEU A 1 84 ? 3.219 -1.801 -15.460 1.00 90.31 84 LEU A CA 1
ATOM 666 C C . LEU A 1 84 ? 2.629 -1.520 -16.843 1.00 90.31 84 LEU A C 1
ATOM 668 O O . LEU A 1 84 ? 3.277 -1.797 -17.849 1.00 90.31 84 LEU A O 1
ATOM 672 N N . LEU A 1 85 ? 1.424 -0.952 -16.903 1.00 90.75 85 LEU A N 1
ATOM 673 C CA . LEU A 1 85 ? 0.781 -0.588 -18.162 1.00 90.75 85 LEU A CA 1
ATOM 674 C C . LEU A 1 85 ? 1.619 0.426 -18.938 1.00 90.75 85 LEU A C 1
ATOM 676 O O . LEU A 1 85 ? 1.794 0.245 -20.134 1.00 90.75 85 LEU A O 1
ATOM 680 N N . ARG A 1 86 ? 2.155 1.458 -18.279 1.00 87.38 86 ARG A N 1
ATOM 681 C CA . ARG A 1 86 ? 3.064 2.427 -18.918 1.00 87.38 86 ARG A CA 1
ATOM 682 C C . ARG A 1 86 ? 4.427 1.829 -19.241 1.00 87.38 86 ARG A C 1
ATOM 684 O O . ARG A 1 86 ? 5.058 2.233 -20.202 1.00 87.38 86 ARG A O 1
ATOM 691 N N . PHE A 1 87 ? 4.885 0.874 -18.437 1.00 85.88 87 PHE A N 1
ATOM 692 C CA . PHE A 1 87 ? 6.165 0.217 -18.661 1.00 85.88 87 PHE A CA 1
ATOM 693 C C . PHE A 1 87 ? 6.172 -0.641 -19.935 1.00 85.88 87 PHE A C 1
ATOM 695 O O . PHE A 1 87 ? 7.196 -0.713 -20.605 1.00 85.88 87 PHE A O 1
ATOM 702 N N . PHE A 1 88 ? 5.060 -1.310 -20.253 1.00 85.25 88 PHE A N 1
ATOM 703 C CA . PHE A 1 88 ? 4.958 -2.184 -21.428 1.00 85.25 88 PHE A CA 1
ATOM 704 C C . PHE A 1 88 ? 4.334 -1.521 -22.661 1.00 85.25 88 PHE A C 1
ATOM 706 O O . PHE A 1 88 ? 4.407 -2.087 -23.750 1.00 85.25 88 PHE A O 1
ATOM 713 N N . ASP A 1 89 ? 3.682 -0.373 -22.500 1.00 86.12 89 ASP A N 1
ATOM 714 C CA . ASP A 1 89 ? 3.028 0.352 -23.586 1.00 86.12 89 ASP A CA 1
ATOM 715 C C . ASP A 1 89 ? 3.837 1.605 -23.933 1.00 86.12 89 ASP A C 1
ATOM 717 O O . ASP A 1 89 ? 3.670 2.653 -23.311 1.00 86.12 89 ASP A O 1
ATOM 721 N N . ASP A 1 90 ? 4.684 1.501 -24.960 1.00 71.69 90 ASP A N 1
ATOM 722 C CA . ASP A 1 90 ? 5.561 2.584 -25.433 1.00 71.69 90 ASP A CA 1
ATOM 723 C C . ASP A 1 90 ? 4.798 3.832 -25.923 1.00 71.69 90 ASP A C 1
ATOM 725 O O . ASP A 1 90 ? 5.402 4.874 -26.177 1.00 71.69 90 ASP A O 1
ATOM 729 N N . THR A 1 91 ? 3.469 3.757 -26.073 1.00 80.00 91 THR A N 1
ATOM 730 C CA . THR A 1 91 ? 2.632 4.919 -26.419 1.00 80.00 91 THR A CA 1
ATOM 731 C C . THR A 1 91 ? 2.221 5.746 -25.202 1.00 80.00 91 THR A C 1
ATOM 733 O O . THR A 1 91 ? 1.682 6.846 -25.357 1.00 80.00 91 THR A O 1
ATOM 736 N N . LYS A 1 92 ? 2.450 5.230 -23.988 1.00 80.69 92 LYS A N 1
ATOM 737 C CA . LYS A 1 92 ? 2.070 5.883 -22.738 1.00 80.69 92 LYS A CA 1
ATOM 738 C C . LYS A 1 92 ? 3.285 6.489 -22.066 1.00 80.69 92 LYS A C 1
ATOM 740 O O . LYS A 1 92 ? 4.045 5.814 -21.379 1.00 80.69 92 LYS A O 1
ATOM 745 N N . ASP A 1 93 ? 3.389 7.803 -22.174 1.00 72.38 93 ASP A N 1
ATOM 746 C CA . ASP A 1 93 ? 4.388 8.539 -21.419 1.00 72.38 93 ASP A CA 1
ATOM 747 C C . ASP A 1 93 ? 4.168 8.391 -19.904 1.00 72.38 93 ASP A C 1
ATOM 749 O O . ASP A 1 93 ? 3.042 8.272 -19.382 1.00 72.38 93 ASP A O 1
ATOM 753 N 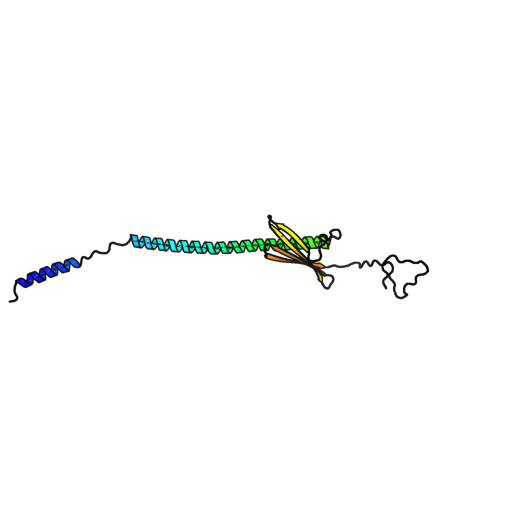N . LEU A 1 94 ? 5.277 8.465 -19.166 1.00 71.44 94 LEU A N 1
ATOM 754 C CA . LEU A 1 94 ? 5.221 8.800 -17.749 1.00 71.44 94 LEU A CA 1
ATOM 755 C C . LEU A 1 94 ? 4.457 10.126 -17.583 1.00 71.44 94 LEU A C 1
ATOM 757 O O . LEU A 1 94 ? 4.482 10.965 -18.490 1.00 71.44 94 LEU A O 1
ATOM 761 N N . PRO A 1 95 ? 3.760 10.337 -16.452 1.00 70.56 95 PRO A N 1
ATOM 762 C CA . PRO A 1 95 ? 3.104 11.612 -16.184 1.00 70.56 95 PRO A CA 1
ATOM 763 C C . PRO A 1 95 ? 4.058 12.779 -16.489 1.00 70.56 95 PRO A C 1
ATOM 765 O O . PRO A 1 95 ? 5.206 12.791 -16.048 1.00 70.56 95 PRO A O 1
ATOM 768 N N . SER A 1 96 ? 3.631 13.722 -17.331 1.00 51.19 96 SER A N 1
ATOM 769 C CA . SER A 1 96 ? 4.539 14.722 -17.898 1.00 51.19 96 SER A CA 1
ATOM 770 C C . SER A 1 96 ? 5.279 15.500 -16.803 1.00 51.19 96 SER A C 1
ATOM 772 O O . SER A 1 96 ? 4.652 16.107 -15.937 1.00 51.19 96 SER A O 1
ATOM 774 N N . GLY A 1 97 ? 6.615 15.500 -16.864 1.00 53.66 97 GLY A N 1
ATOM 775 C CA . GLY A 1 97 ? 7.475 16.250 -15.942 1.00 53.66 97 GLY A CA 1
ATOM 776 C C . GLY A 1 97 ? 7.849 15.537 -14.638 1.00 53.66 97 GLY A C 1
ATOM 777 O O . GLY A 1 97 ? 8.417 16.185 -13.763 1.00 53.66 97 GLY A O 1
ATOM 778 N N . THR A 1 98 ? 7.560 14.242 -14.479 1.00 56.56 98 THR A N 1
ATOM 779 C CA . THR A 1 98 ? 7.932 13.513 -13.257 1.00 56.56 98 THR A CA 1
ATOM 780 C C . THR A 1 98 ? 9.269 12.789 -13.387 1.00 56.56 98 THR A C 1
ATOM 782 O O . THR A 1 98 ? 9.404 11.846 -14.167 1.00 56.56 98 THR A O 1
ATOM 785 N N . GLU A 1 99 ? 10.241 13.198 -12.572 1.00 68.75 99 GLU A N 1
ATOM 786 C CA . GLU A 1 99 ? 11.365 12.344 -12.183 1.00 68.75 99 GLU A CA 1
ATOM 787 C C . GLU A 1 99 ? 10.855 11.216 -11.272 1.00 68.75 99 GLU A C 1
ATOM 789 O O . GLU A 1 99 ? 9.823 11.350 -10.614 1.00 68.75 99 GLU A O 1
ATOM 794 N N . LEU A 1 100 ? 11.557 10.082 -11.235 1.00 76.44 100 LEU A N 1
ATOM 795 C CA . LEU A 1 100 ? 11.253 9.032 -10.264 1.00 76.44 100 LEU A CA 1
ATOM 796 C C . LEU A 1 100 ? 11.687 9.484 -8.855 1.00 76.44 100 LEU A C 1
ATOM 798 O O . LEU A 1 100 ? 12.805 9.981 -8.709 1.00 76.44 100 LEU A O 1
ATOM 802 N N . PRO A 1 101 ? 10.885 9.239 -7.802 1.00 85.25 101 PRO A N 1
ATOM 803 C CA . PRO A 1 101 ? 9.553 8.635 -7.824 1.00 85.25 101 PRO A CA 1
ATOM 804 C C . PRO A 1 101 ? 8.450 9.610 -8.251 1.00 85.25 101 PRO A C 1
ATOM 806 O O . PRO A 1 101 ? 8.502 10.793 -7.924 1.00 85.25 101 PRO A O 1
ATOM 809 N N . TYR A 1 102 ? 7.405 9.082 -8.889 1.00 85.75 102 TYR A N 1
ATOM 810 C CA . TYR A 1 102 ? 6.210 9.859 -9.225 1.00 85.75 102 TYR A CA 1
ATOM 811 C C . TYR A 1 102 ? 5.004 9.431 -8.388 1.00 85.75 102 TYR A C 1
ATOM 813 O O . TYR A 1 102 ? 4.936 8.306 -7.889 1.00 85.75 102 TYR A O 1
ATOM 821 N N . GLU A 1 103 ? 4.049 10.344 -8.231 1.00 87.56 103 GLU A N 1
ATOM 822 C CA . GLU A 1 103 ? 2.861 10.144 -7.408 1.00 87.56 103 GLU A CA 1
ATOM 823 C C . GLU A 1 103 ? 1.586 10.161 -8.248 1.00 87.56 103 GLU A C 1
ATOM 825 O O . GLU A 1 103 ? 1.413 11.002 -9.131 1.00 87.56 103 GLU A O 1
ATOM 830 N N . ILE A 1 104 ? 0.670 9.245 -7.939 1.00 85.06 104 ILE A N 1
ATOM 831 C CA . ILE A 1 104 ? -0.668 9.189 -8.521 1.00 85.06 104 ILE A CA 1
ATOM 832 C C . ILE A 1 104 ? -1.682 9.407 -7.393 1.00 85.06 104 ILE A C 1
ATOM 834 O O . ILE A 1 104 ? -1.810 8.547 -6.512 1.00 85.06 104 ILE A O 1
ATOM 838 N N . PRO A 1 105 ? -2.423 10.528 -7.390 1.00 86.50 105 PRO A N 1
ATOM 839 C CA . PRO A 1 105 ? -3.546 10.694 -6.484 1.00 86.50 105 PRO A CA 1
ATOM 840 C C . PRO A 1 105 ? -4.713 9.809 -6.941 1.00 86.50 105 PRO A C 1
ATOM 842 O O . PRO A 1 105 ? -5.176 9.895 -8.078 1.00 86.50 105 PRO A O 1
ATOM 845 N N . ILE A 1 106 ? -5.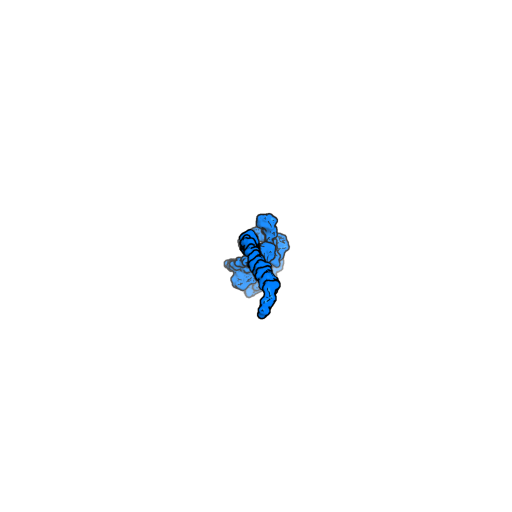217 8.977 -6.035 1.00 84.75 106 ILE A N 1
ATOM 846 C CA . ILE A 1 106 ? -6.362 8.090 -6.242 1.00 84.75 106 ILE A CA 1
ATOM 847 C C . ILE A 1 106 ? -7.440 8.462 -5.227 1.00 84.75 106 ILE A C 1
ATOM 849 O O . ILE A 1 106 ? -7.218 8.433 -4.016 1.00 84.75 106 ILE A O 1
ATOM 853 N N . THR A 1 107 ? -8.634 8.808 -5.705 1.00 84.12 107 THR A N 1
ATOM 854 C CA . THR A 1 107 ? -9.768 9.128 -4.832 1.00 84.12 107 THR A CA 1
ATOM 855 C C . THR A 1 107 ? -10.642 7.895 -4.621 1.00 84.12 107 THR A C 1
ATOM 857 O O . THR A 1 107 ? -11.240 7.382 -5.563 1.00 84.12 107 THR A O 1
ATOM 860 N N . ILE A 1 108 ? -10.767 7.446 -3.370 1.00 77.88 108 ILE A N 1
ATOM 861 C CA . ILE A 1 108 ? -11.633 6.326 -2.974 1.00 77.88 108 ILE A CA 1
ATOM 862 C C . ILE A 1 108 ? -12.671 6.846 -1.982 1.00 77.88 108 ILE A C 1
ATOM 864 O O . ILE A 1 108 ? -12.326 7.348 -0.914 1.00 77.88 108 ILE A O 1
ATOM 868 N N . ASN A 1 109 ? -13.960 6.713 -2.312 1.00 76.69 109 ASN A N 1
ATOM 869 C CA . ASN A 1 109 ? -15.075 7.178 -1.472 1.00 76.69 109 ASN A CA 1
ATOM 870 C C . ASN A 1 109 ? -14.946 8.652 -1.022 1.00 76.69 109 ASN A C 1
ATOM 872 O O . ASN A 1 109 ? -15.302 8.993 0.104 1.00 76.69 109 ASN A O 1
ATOM 876 N N . GLY A 1 110 ? -14.416 9.521 -1.890 1.00 78.62 110 GLY A N 1
ATOM 877 C CA . GLY A 1 110 ? -14.228 10.951 -1.609 1.00 78.62 110 GLY A CA 1
ATOM 878 C C . GLY A 1 110 ? -12.997 11.299 -0.762 1.00 78.62 110 GLY A C 1
ATOM 879 O O . GLY A 1 110 ? -12.757 12.478 -0.518 1.00 78.62 110 GLY A O 1
ATOM 880 N N . GLU A 1 111 ? -12.198 10.316 -0.334 1.00 77.94 111 GLU A N 1
ATOM 881 C CA . GLU A 1 111 ? -10.882 10.549 0.266 1.00 77.94 111 GLU A CA 1
ATOM 882 C C . GLU A 1 111 ? -9.796 10.377 -0.802 1.00 77.94 111 GLU A C 1
ATOM 884 O O . GLU A 1 111 ? -9.730 9.338 -1.459 1.00 77.94 111 GLU A O 1
ATOM 889 N N . THR A 1 112 ? -8.945 11.389 -0.978 1.00 82.69 112 THR A N 1
ATOM 890 C CA . THR A 1 112 ? -7.759 11.286 -1.836 1.00 82.69 112 THR A CA 1
ATOM 891 C C . THR A 1 112 ? -6.637 10.615 -1.063 1.00 82.69 112 THR A C 1
ATOM 893 O O . THR A 1 112 ? -6.297 11.024 0.048 1.00 82.69 112 THR A O 1
ATOM 896 N N . ALA A 1 113 ? -6.082 9.578 -1.663 1.00 86.62 113 ALA A N 1
ATOM 897 C CA . ALA A 1 113 ? -4.926 8.846 -1.193 1.00 86.62 113 ALA A CA 1
ATOM 898 C C . ALA A 1 113 ? -3.877 8.807 -2.305 1.00 86.62 113 ALA A C 1
ATOM 900 O O . ALA A 1 113 ? -4.199 9.064 -3.464 1.00 86.62 113 ALA A O 1
ATOM 901 N N . THR A 1 114 ? -2.633 8.496 -1.966 1.00 88.12 114 THR A N 1
ATOM 902 C CA . THR A 1 114 ? -1.524 8.609 -2.919 1.00 88.12 114 THR A CA 1
ATOM 903 C C . THR A 1 114 ? -0.862 7.256 -3.120 1.00 88.12 114 THR A C 1
ATOM 905 O O . THR A 1 114 ? -0.586 6.549 -2.148 1.00 88.12 114 THR A O 1
ATOM 908 N N . ALA A 1 115 ? -0.623 6.903 -4.383 1.00 91.06 115 ALA A N 1
ATOM 909 C CA . ALA A 1 115 ? 0.315 5.859 -4.766 1.00 91.06 115 ALA A CA 1
ATOM 910 C C . ALA A 1 115 ? 1.637 6.516 -5.178 1.00 91.06 115 ALA A C 1
ATOM 912 O O . ALA A 1 115 ? 1.644 7.348 -6.082 1.00 91.06 115 ALA A O 1
ATOM 913 N N . THR A 1 116 ? 2.744 6.148 -4.539 1.00 90.75 116 THR A N 1
ATOM 914 C CA . THR A 1 116 ? 4.094 6.605 -4.902 1.00 90.75 116 THR A CA 1
ATOM 915 C C . THR A 1 116 ? 4.844 5.466 -5.582 1.00 90.75 116 THR A C 1
ATOM 917 O O . THR A 1 116 ? 5.000 4.397 -4.988 1.00 90.75 116 THR A O 1
ATOM 920 N N . ILE A 1 117 ? 5.305 5.684 -6.812 1.00 91.75 117 ILE A N 1
ATOM 921 C CA . ILE A 1 117 ? 5.907 4.655 -7.660 1.00 91.75 117 ILE A CA 1
ATOM 922 C C . ILE A 1 117 ? 7.417 4.875 -7.765 1.00 91.75 117 ILE A C 1
ATOM 924 O O . ILE A 1 117 ? 7.881 5.971 -8.079 1.00 91.75 117 ILE A O 1
ATOM 928 N N . TYR A 1 118 ? 8.179 3.801 -7.576 1.00 89.88 118 TYR A N 1
ATOM 929 C CA . TYR A 1 118 ? 9.620 3.735 -7.792 1.00 89.88 118 TYR A CA 1
ATOM 930 C C . TYR A 1 118 ? 9.920 2.676 -8.851 1.00 89.88 118 TYR A C 1
ATOM 932 O O . TYR A 1 118 ? 9.416 1.556 -8.774 1.00 89.88 118 TYR A O 1
ATOM 940 N N . ILE A 1 119 ? 10.784 3.007 -9.809 1.00 88.06 119 ILE A N 1
ATOM 941 C CA . ILE A 1 119 ? 11.301 2.055 -10.793 1.00 88.06 119 ILE A CA 1
ATOM 942 C C . ILE A 1 119 ? 12.811 1.994 -10.609 1.00 88.06 119 ILE A C 1
ATOM 944 O O . ILE A 1 119 ? 13.487 3.016 -10.686 1.00 88.06 119 ILE A O 1
ATOM 948 N N . THR A 1 120 ? 13.337 0.808 -10.314 1.00 88.62 120 THR A N 1
ATOM 949 C CA . THR A 1 120 ? 14.769 0.608 -10.047 1.00 88.62 120 THR A CA 1
ATOM 950 C C . THR A 1 120 ? 15.321 -0.500 -10.933 1.00 88.62 120 THR A C 1
ATOM 952 O O . THR A 1 120 ? 14.711 -1.566 -11.049 1.00 88.62 120 THR A O 1
ATOM 955 N N . ASP A 1 121 ? 16.479 -0.257 -11.541 1.00 86.44 121 ASP A N 1
ATOM 956 C CA . ASP A 1 121 ? 17.214 -1.263 -12.306 1.00 86.44 121 ASP A CA 1
ATOM 957 C C . ASP A 1 121 ? 17.872 -2.291 -11.385 1.00 86.44 121 ASP A C 1
ATOM 959 O O . ASP A 1 121 ? 18.452 -1.948 -1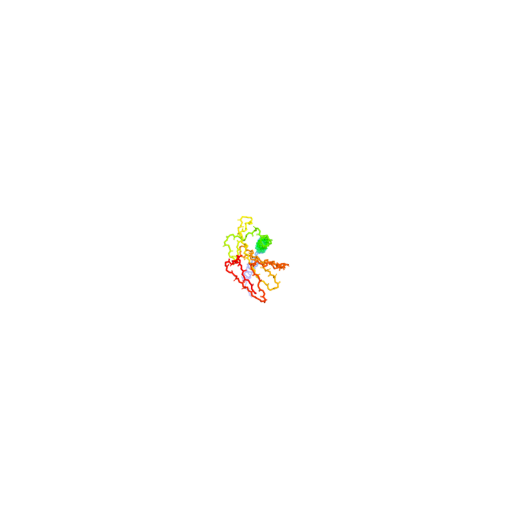0.354 1.00 86.44 121 ASP A O 1
A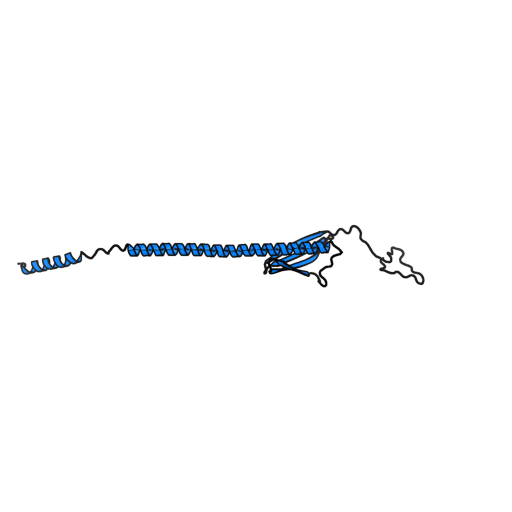TOM 963 N N . GLN A 1 122 ? 17.800 -3.562 -11.776 1.00 85.62 122 GLN A N 1
ATOM 964 C CA . GLN A 1 122 ? 18.332 -4.687 -11.020 1.00 85.62 122 GLN A CA 1
ATOM 965 C C . GLN A 1 122 ? 19.191 -5.583 -11.930 1.00 85.62 122 GLN A C 1
ATOM 967 O O . GLN A 1 122 ? 18.882 -5.748 -13.117 1.00 85.62 122 GLN A O 1
ATOM 972 N N . PRO A 1 123 ? 20.257 -6.215 -11.396 1.00 81.69 123 PRO A N 1
ATOM 973 C CA . PRO A 1 123 ? 21.078 -7.141 -12.166 1.00 81.69 123 PRO A CA 1
ATOM 974 C C . PRO A 1 123 ? 20.268 -8.252 -12.848 1.00 81.69 123 PRO A C 1
ATOM 976 O O . PRO A 1 123 ? 19.291 -8.766 -12.296 1.00 81.69 123 PRO A O 1
ATOM 979 N N . GLY A 1 124 ? 20.721 -8.654 -14.039 1.00 80.75 124 GLY A N 1
ATOM 980 C CA . GLY A 1 124 ? 20.086 -9.709 -14.833 1.00 80.75 124 GLY A CA 1
ATOM 981 C C . GLY A 1 124 ? 18.882 -9.234 -15.645 1.00 80.75 124 GLY A C 1
ATOM 982 O O . GLY A 1 124 ? 17.908 -9.972 -15.740 1.00 80.75 124 GLY A O 1
ATOM 983 N N . HIS A 1 125 ? 18.949 -8.014 -16.191 1.00 82.06 125 HIS A N 1
ATOM 984 C CA . HIS A 1 125 ? 17.901 -7.400 -17.017 1.00 82.06 125 HIS A CA 1
ATOM 985 C C . HIS A 1 125 ? 16.527 -7.387 -16.339 1.00 82.06 125 HIS A C 1
ATOM 987 O O . HIS A 1 125 ? 15.504 -7.688 -16.949 1.00 82.06 125 HIS A O 1
ATOM 993 N N . LYS A 1 126 ? 16.504 -7.064 -15.044 1.00 86.44 126 LYS A N 1
ATOM 994 C CA . LYS A 1 126 ? 15.268 -6.963 -14.271 1.00 86.44 126 LYS A CA 1
ATOM 995 C C . LYS A 1 126 ? 15.034 -5.525 -13.859 1.00 86.44 126 LYS A C 1
ATOM 997 O O . LYS A 1 126 ? 15.975 -4.799 -13.555 1.00 86.44 126 LYS A O 1
ATOM 1002 N N . LYS A 1 127 ? 13.769 -5.139 -13.786 1.00 88.50 127 LYS A N 1
ATOM 1003 C CA . LYS A 1 127 ? 13.340 -3.880 -13.184 1.00 88.50 127 LYS A CA 1
ATOM 1004 C C . LYS A 1 127 ? 12.375 -4.173 -12.050 1.00 88.50 127 LYS A C 1
ATOM 1006 O O . LYS A 1 127 ? 11.514 -5.048 -12.157 1.00 88.50 127 LYS A O 1
ATOM 1011 N N . PHE A 1 128 ? 12.555 -3.469 -10.943 1.00 91.81 128 PHE A N 1
ATOM 1012 C CA . PHE A 1 128 ? 11.621 -3.484 -9.826 1.00 91.81 128 PHE A CA 1
ATOM 1013 C C . PHE A 1 128 ? 10.708 -2.279 -9.949 1.00 91.81 128 PHE A C 1
ATOM 1015 O O . PHE A 1 128 ? 11.194 -1.156 -10.049 1.00 91.81 128 PHE A O 1
ATOM 1022 N N . ILE A 1 129 ? 9.405 -2.533 -9.938 1.00 91.69 129 ILE A N 1
ATOM 1023 C CA . ILE A 1 129 ? 8.364 -1.512 -9.891 1.00 91.69 129 ILE A CA 1
ATOM 1024 C C . ILE A 1 129 ? 7.728 -1.616 -8.510 1.00 91.69 129 ILE A C 1
ATOM 1026 O O . ILE A 1 129 ? 6.953 -2.534 -8.237 1.00 91.69 129 ILE A O 1
ATOM 1030 N N . ASP A 1 130 ? 8.113 -0.710 -7.621 1.00 94.12 130 ASP A N 1
ATOM 1031 C CA . ASP A 1 130 ? 7.578 -0.594 -6.270 1.00 94.12 130 ASP A CA 1
ATOM 1032 C C . ASP A 1 130 ? 6.486 0.474 -6.250 1.00 94.12 130 ASP A C 1
ATOM 1034 O O . ASP A 1 130 ? 6.734 1.614 -6.625 1.00 94.12 130 ASP A O 1
ATOM 1038 N N . SER A 1 131 ? 5.297 0.131 -5.764 1.00 94.81 131 SER A N 1
ATOM 1039 C CA . SER A 1 131 ? 4.222 1.087 -5.505 1.00 94.81 131 SER A CA 1
ATOM 1040 C C . SER A 1 131 ? 3.915 1.119 -4.016 1.00 94.81 131 SER A C 1
ATOM 1042 O O . SER A 1 131 ? 3.731 0.077 -3.374 1.00 94.81 131 SER A O 1
ATOM 1044 N N . GLN A 1 132 ? 3.872 2.322 -3.455 1.00 95.62 132 GLN A N 1
ATOM 1045 C CA . GLN A 1 132 ? 3.528 2.581 -2.067 1.00 95.62 132 GLN A CA 1
ATOM 1046 C C . GLN A 1 132 ? 2.182 3.299 -2.000 1.00 95.62 132 GLN A C 1
ATOM 1048 O O . GLN A 1 132 ? 2.100 4.476 -2.330 1.00 95.62 132 GLN A O 1
ATOM 1053 N N . GLY A 1 133 ? 1.150 2.615 -1.517 1.00 93.75 133 GLY A N 1
ATOM 1054 C CA . GLY A 1 133 ? -0.134 3.235 -1.208 1.00 93.75 133 GLY A CA 1
ATOM 1055 C C . GLY A 1 133 ? -0.158 3.763 0.223 1.00 93.75 133 GLY A C 1
ATOM 1056 O O . GLY A 1 133 ? 0.176 3.023 1.155 1.00 93.75 133 GLY A O 1
ATOM 1057 N N . ASP A 1 134 ? -0.571 5.018 0.402 1.00 92.81 134 ASP A N 1
ATOM 1058 C CA . ASP A 1 134 ? -0.766 5.647 1.713 1.00 92.81 134 ASP A CA 1
ATOM 1059 C C . ASP A 1 134 ? -2.215 6.112 1.900 1.00 92.81 134 ASP A C 1
ATOM 1061 O O . ASP A 1 134 ? -2.723 6.960 1.164 1.00 92.81 134 ASP A O 1
ATOM 1065 N N . VAL A 1 135 ? -2.874 5.570 2.930 1.00 91.00 135 VAL A N 1
ATOM 1066 C CA . VAL A 1 135 ? -4.178 6.047 3.402 1.00 91.00 135 VAL A CA 1
ATOM 1067 C C . VAL A 1 135 ? -4.085 6.440 4.870 1.00 91.00 135 VAL A C 1
ATOM 1069 O O . VAL A 1 135 ? -4.152 5.587 5.758 1.00 91.00 135 VAL A O 1
ATOM 1072 N N . LYS A 1 136 ? -4.017 7.746 5.150 1.00 87.88 136 LYS A N 1
ATOM 1073 C CA . LYS A 1 136 ? -3.929 8.289 6.520 1.00 87.88 136 LYS A CA 1
ATOM 1074 C C . LYS A 1 136 ? -2.802 7.624 7.322 1.00 87.88 136 LYS A C 1
ATOM 1076 O O . LYS A 1 136 ? -3.063 7.108 8.409 1.00 87.88 136 LYS A O 1
ATOM 1081 N N . GLU A 1 137 ? -1.588 7.582 6.778 1.00 87.62 137 GLU A N 1
ATOM 1082 C CA . GLU A 1 137 ? -0.388 6.974 7.381 1.00 87.62 137 GLU A CA 1
ATOM 1083 C C . GLU A 1 137 ? -0.437 5.438 7.468 1.00 87.62 137 GLU A C 1
ATOM 1085 O O . GLU A 1 137 ? 0.361 4.806 8.166 1.00 87.62 137 GLU A O 1
ATOM 1090 N N . ARG A 1 138 ? -1.394 4.794 6.789 1.00 90.62 138 ARG A N 1
ATOM 1091 C CA . ARG A 1 138 ? -1.420 3.332 6.655 1.00 90.62 138 ARG A CA 1
ATOM 1092 C C . ARG A 1 138 ? -0.752 3.027 5.335 1.00 90.62 138 ARG A C 1
ATOM 1094 O O . ARG A 1 138 ? -1.357 3.202 4.286 1.00 90.62 138 ARG A O 1
ATOM 1101 N N . ILE A 1 139 ? 0.491 2.572 5.423 1.00 93.44 139 ILE A N 1
ATOM 1102 C CA . ILE A 1 139 ? 1.344 2.359 4.263 1.00 93.44 139 ILE A CA 1
ATOM 1103 C C . ILE A 1 139 ? 1.335 0.879 3.881 1.00 93.44 139 ILE A C 1
ATOM 1105 O O . ILE A 1 139 ? 1.599 0.003 4.713 1.00 93.44 139 ILE A O 1
ATOM 1109 N N . ARG A 1 140 ? 1.056 0.595 2.609 1.00 95.38 140 ARG A N 1
ATOM 1110 C CA . ARG A 1 140 ? 1.216 -0.732 2.002 1.00 95.38 140 ARG A CA 1
ATOM 1111 C C . ARG A 1 140 ? 2.105 -0.626 0.774 1.00 95.38 140 ARG A C 1
ATOM 1113 O O . ARG A 1 140 ? 2.065 0.370 0.064 1.00 95.38 140 ARG A O 1
ATOM 1120 N N . LYS A 1 141 ? 2.930 -1.650 0.562 1.00 95.44 141 LYS A N 1
ATOM 1121 C CA . LYS A 1 141 ? 3.891 -1.713 -0.539 1.00 95.44 141 LYS A CA 1
ATOM 1122 C C . LYS A 1 141 ? 3.640 -2.962 -1.360 1.00 95.44 141 LYS A C 1
ATOM 1124 O O . LYS A 1 141 ? 3.507 -4.045 -0.787 1.00 95.44 141 LYS A O 1
ATOM 1129 N N . VAL A 1 142 ? 3.597 -2.794 -2.670 1.00 95.88 142 VAL A N 1
ATOM 1130 C CA . VAL A 1 142 ? 3.492 -3.874 -3.650 1.00 95.88 142 VAL A CA 1
ATOM 1131 C C . VAL A 1 142 ? 4.653 -3.719 -4.619 1.00 95.88 142 VAL A C 1
ATOM 1133 O O . VAL A 1 142 ? 4.983 -2.607 -5.024 1.00 95.88 142 VAL A O 1
ATOM 1136 N N . ARG A 1 143 ? 5.300 -4.836 -4.954 1.00 95.00 143 ARG A N 1
ATOM 1137 C CA . ARG A 1 143 ? 6.419 -4.872 -5.892 1.00 95.00 143 ARG A CA 1
ATOM 1138 C C . ARG A 1 143 ? 6.100 -5.813 -7.035 1.00 95.00 143 ARG A C 1
ATOM 1140 O O . ARG A 1 143 ? 5.851 -6.994 -6.796 1.00 95.00 143 ARG A O 1
ATOM 1147 N N . ALA A 1 144 ? 6.219 -5.312 -8.256 1.00 93.44 144 ALA A N 1
ATOM 1148 C CA . ALA A 1 144 ? 6.329 -6.136 -9.448 1.00 93.44 144 ALA A CA 1
ATOM 1149 C C . ALA A 1 144 ? 7.798 -6.249 -9.873 1.00 93.44 144 ALA A C 1
ATOM 1151 O O . ALA A 1 144 ? 8.571 -5.294 -9.777 1.00 93.44 144 ALA A O 1
ATOM 1152 N N . ILE A 1 145 ? 8.187 -7.438 -10.328 1.00 92.94 145 ILE A N 1
ATOM 1153 C CA . ILE A 1 145 ? 9.510 -7.700 -10.894 1.00 92.94 145 ILE A CA 1
ATOM 1154 C C . ILE A 1 145 ? 9.305 -8.006 -12.366 1.00 92.94 145 ILE A C 1
ATOM 1156 O O . ILE A 1 145 ? 8.681 -9.010 -12.706 1.00 92.94 145 ILE A O 1
ATOM 1160 N N . VAL A 1 146 ? 9.844 -7.149 -13.222 1.00 89.31 146 VAL A N 1
ATOM 1161 C CA . VAL A 1 146 ? 9.735 -7.289 -14.670 1.00 89.31 146 VAL A CA 1
ATOM 1162 C C . VAL A 1 146 ? 11.074 -7.747 -15.224 1.00 89.31 146 VAL A C 1
ATOM 1164 O O . VAL A 1 146 ? 12.101 -7.131 -14.943 1.00 89.31 146 VAL A O 1
ATOM 1167 N N . GLY A 1 147 ? 11.069 -8.843 -15.979 1.00 86.25 147 GLY A N 1
ATOM 1168 C CA . GLY A 1 147 ? 12.206 -9.256 -16.795 1.00 86.25 147 GLY A CA 1
ATOM 1169 C C . GLY A 1 147 ? 12.141 -8.567 -18.152 1.00 86.25 147 GLY A C 1
ATOM 1170 O O . GLY A 1 147 ? 11.093 -8.573 -18.791 1.00 86.25 147 GLY A O 1
ATOM 1171 N N . VAL A 1 148 ? 13.248 -7.971 -18.575 1.00 77.62 148 VAL A N 1
ATOM 1172 C CA . VAL A 1 148 ? 13.396 -7.343 -19.886 1.00 77.62 148 VAL A CA 1
ATOM 1173 C C . VAL A 1 148 ? 14.335 -8.220 -20.701 1.00 77.62 148 VAL A C 1
ATOM 1175 O O . VAL A 1 148 ? 15.550 -8.152 -20.555 1.00 77.62 148 VAL A O 1
ATOM 1178 N N . GLU A 1 149 ? 13.781 -9.078 -21.548 1.00 73.31 149 GLU A N 1
ATOM 1179 C CA . GLU A 1 149 ? 14.582 -9.831 -22.510 1.00 73.31 149 GLU A CA 1
ATOM 1180 C C . GLU A 1 149 ? 14.689 -9.012 -23.794 1.00 73.31 149 GLU A C 1
ATOM 1182 O O . GLU A 1 149 ? 13.740 -8.914 -24.568 1.00 73.31 149 GLU A O 1
ATOM 1187 N N . THR A 1 150 ? 15.844 -8.390 -24.028 1.00 66.44 150 THR A N 1
ATOM 1188 C CA . THR A 1 150 ? 16.119 -7.768 -25.325 1.00 66.44 150 THR A CA 1
ATOM 1189 C C . THR A 1 150 ? 16.485 -8.878 -26.304 1.00 66.44 150 THR A C 1
ATOM 1191 O O . THR A 1 150 ? 17.625 -9.342 -26.320 1.00 66.44 150 THR A O 1
ATOM 1194 N N . THR A 1 151 ? 15.513 -9.345 -27.086 1.00 60.84 151 THR A N 1
ATOM 1195 C CA . THR A 1 151 ? 15.734 -10.370 -28.121 1.00 60.84 151 THR A CA 1
ATOM 1196 C C . THR A 1 151 ? 16.543 -9.823 -29.299 1.00 60.84 151 THR A C 1
ATOM 1198 O O . THR A 1 151 ? 17.256 -10.578 -29.951 1.00 60.84 151 THR A O 1
ATOM 1201 N N . GLU A 1 152 ? 16.518 -8.506 -29.516 1.00 56.53 152 GLU A N 1
ATOM 1202 C CA . GLU A 1 152 ? 17.308 -7.822 -30.537 1.00 56.53 152 GLU A CA 1
ATOM 1203 C C . GLU A 1 152 ? 17.883 -6.527 -29.956 1.00 56.53 152 GLU A C 1
ATOM 1205 O O . GLU A 1 152 ? 17.164 -5.565 -29.685 1.00 56.53 152 GLU A O 1
ATOM 1210 N N . ALA A 1 153 ? 19.199 -6.480 -29.748 1.00 60.75 153 ALA A N 1
ATOM 1211 C CA . ALA A 1 153 ? 19.881 -5.210 -29.543 1.00 60.75 153 ALA A CA 1
ATOM 1212 C C . ALA A 1 153 ? 19.873 -4.458 -30.883 1.00 60.75 153 ALA A C 1
ATOM 1214 O O . ALA A 1 153 ? 20.702 -4.709 -31.756 1.00 60.75 153 ALA A O 1
ATOM 1215 N N . SER A 1 154 ? 18.898 -3.570 -31.071 1.00 63.22 154 SER A N 1
ATOM 1216 C CA . SER A 1 154 ? 18.862 -2.682 -32.233 1.00 63.22 154 SER A CA 1
ATOM 1217 C C . SER A 1 154 ? 19.859 -1.554 -32.018 1.00 63.22 154 SER A C 1
ATOM 1219 O O . SER A 1 154 ? 19.613 -0.606 -31.274 1.00 63.22 154 SER A O 1
ATOM 1221 N N . PHE A 1 155 ? 21.021 -1.671 -32.649 1.00 72.69 155 PHE A N 1
ATOM 1222 C CA . PHE A 1 155 ? 22.006 -0.606 -32.636 1.00 72.69 155 PHE A CA 1
ATOM 1223 C C . PHE A 1 155 ? 21.787 0.313 -33.838 1.00 72.69 155 PHE A C 1
ATOM 1225 O O . PHE A 1 155 ? 21.969 -0.078 -34.990 1.00 72.69 155 PHE A O 1
ATOM 1232 N N . HIS A 1 156 ? 21.408 1.558 -33.569 1.00 77.12 156 HIS A N 1
ATOM 1233 C CA . HIS A 1 156 ? 21.265 2.576 -34.601 1.00 77.12 156 HIS A CA 1
ATOM 1234 C C . HIS A 1 156 ? 22.561 3.385 -34.707 1.00 77.12 156 HIS A C 1
ATOM 1236 O O . HIS A 1 156 ? 22.778 4.347 -33.967 1.00 77.12 156 HIS A O 1
ATOM 1242 N N . TYR A 1 157 ? 23.434 2.988 -35.631 1.00 82.56 157 TYR A N 1
ATOM 1243 C CA . TYR A 1 157 ? 24.646 3.726 -35.983 1.00 82.56 157 TYR A CA 1
ATOM 1244 C C . TYR A 1 157 ? 24.640 4.143 -37.450 1.00 82.56 157 TYR A C 1
ATOM 1246 O O . TYR A 1 157 ? 24.154 3.425 -38.320 1.00 82.56 157 TYR A O 1
ATOM 1254 N N . GLY A 1 158 ? 25.209 5.319 -37.717 1.00 82.50 158 GLY A N 1
ATOM 1255 C CA . GLY A 1 158 ? 25.490 5.775 -39.075 1.00 82.50 158 GLY A CA 1
ATOM 1256 C C . GLY A 1 158 ? 26.618 4.969 -39.725 1.00 82.50 158 GLY A C 1
ATOM 1257 O O . GLY A 1 158 ? 26.616 4.799 -40.941 1.00 82.50 158 GLY A O 1
ATOM 1258 N N . ALA A 1 159 ? 27.554 4.442 -38.924 1.00 85.00 159 ALA A N 1
ATOM 1259 C CA . ALA A 1 159 ? 28.558 3.469 -39.353 1.00 85.00 159 ALA A CA 1
ATOM 1260 C C . ALA A 1 159 ? 29.074 2.632 -38.165 1.00 85.00 159 ALA A C 1
ATOM 1262 O O . ALA A 1 159 ? 29.367 3.191 -37.105 1.00 85.00 159 ALA A O 1
ATOM 1263 N N . GLN A 1 160 ? 29.226 1.318 -38.366 1.00 88.62 160 GLN A N 1
ATOM 1264 C CA . GLN A 1 160 ? 29.941 0.409 -37.462 1.00 88.62 160 GLN A CA 1
ATOM 1265 C C . GLN A 1 160 ? 31.257 -0.007 -38.123 1.00 88.62 160 GLN A C 1
ATOM 1267 O O . GLN A 1 160 ? 31.254 -0.534 -39.237 1.00 88.62 160 GLN A O 1
ATOM 1272 N N . ILE A 1 161 ? 32.376 0.257 -37.456 1.00 89.19 161 ILE A N 1
ATOM 1273 C CA . ILE A 1 161 ? 33.717 0.107 -38.021 1.00 89.19 161 ILE A CA 1
ATOM 1274 C C . ILE A 1 161 ? 34.460 -0.979 -37.251 1.00 89.19 161 ILE A C 1
ATOM 1276 O O . ILE A 1 161 ? 34.673 -0.849 -36.058 1.00 89.19 161 ILE A O 1
ATOM 1280 N N . GLY A 1 162 ? 34.863 -2.049 -37.928 1.00 86.06 162 GLY A N 1
ATOM 1281 C CA . GLY A 1 162 ? 35.715 -3.077 -37.331 1.00 86.06 162 GLY A CA 1
ATOM 1282 C C . GLY A 1 162 ? 37.205 -2.801 -37.537 1.00 86.06 162 GLY A C 1
ATOM 1283 O O . GLY A 1 162 ? 37.626 -1.700 -37.906 1.00 86.06 162 GLY A O 1
ATOM 1284 N N . ASP A 1 163 ? 38.009 -3.849 -37.379 1.00 82.88 163 ASP A N 1
ATOM 1285 C CA . ASP A 1 163 ? 39.435 -3.798 -37.690 1.00 82.88 163 ASP A CA 1
ATOM 1286 C C . ASP A 1 163 ? 39.656 -3.430 -39.165 1.00 82.88 163 ASP A C 1
ATOM 1288 O O . ASP A 1 163 ? 39.269 -4.152 -40.085 1.00 82.88 163 ASP A O 1
ATOM 1292 N N . GLY A 1 164 ? 40.259 -2.262 -39.383 1.00 85.88 164 GLY A N 1
ATOM 1293 C CA . GLY A 1 164 ? 40.411 -1.640 -40.703 1.00 85.88 164 GLY A CA 1
ATOM 1294 C C . GLY A 1 164 ? 40.080 -0.148 -40.710 1.00 85.88 164 GLY A C 1
ATOM 1295 O O . GLY A 1 164 ? 40.580 0.580 -41.568 1.00 85.88 164 GLY A O 1
ATOM 1296 N N . GLY A 1 165 ? 39.326 0.329 -39.713 1.00 88.19 165 GLY A N 1
ATOM 1297 C CA . GLY A 1 165 ? 39.047 1.752 -39.527 1.00 88.19 165 GLY A CA 1
ATOM 1298 C C . GLY A 1 165 ? 38.101 2.343 -40.581 1.00 88.19 165 GLY A C 1
ATOM 1299 O O . GLY A 1 165 ? 37.633 1.670 -41.498 1.00 88.19 165 GLY A O 1
ATOM 1300 N N . LEU A 1 166 ? 37.798 3.636 -40.440 1.00 86.94 166 LEU A N 1
ATOM 1301 C CA . LEU A 1 166 ? 37.002 4.395 -41.405 1.00 86.94 166 LEU A CA 1
ATOM 1302 C C . LEU A 1 166 ? 37.897 5.391 -42.128 1.00 86.94 166 LEU A C 1
ATOM 1304 O O . LEU A 1 166 ? 38.410 6.334 -41.527 1.00 86.94 166 LEU A O 1
ATOM 1308 N N . VAL A 1 167 ? 38.037 5.209 -43.437 1.00 87.38 167 VAL A N 1
ATOM 1309 C CA . VAL A 1 167 ? 38.731 6.158 -44.309 1.00 87.38 167 VAL A CA 1
ATOM 1310 C C . VAL A 1 167 ? 37.694 6.854 -45.179 1.00 87.38 167 VAL A C 1
ATOM 1312 O O . VAL A 1 167 ? 37.089 6.245 -46.057 1.00 87.38 167 VAL A O 1
ATOM 1315 N N . MET A 1 168 ? 37.487 8.146 -44.933 1.00 88.00 168 MET A N 1
ATOM 1316 C CA . MET A 1 168 ? 36.590 8.987 -45.725 1.00 88.00 168 MET A CA 1
ATOM 1317 C C . MET A 1 168 ? 37.384 9.818 -46.735 1.00 88.00 168 MET A C 1
ATOM 1319 O O . MET A 1 168 ? 38.400 10.420 -46.394 1.00 88.00 168 MET A O 1
ATOM 1323 N N . GLN A 1 169 ? 36.908 9.873 -47.981 1.00 86.69 169 GLN A N 1
ATOM 1324 C CA . GLN A 1 169 ? 37.448 10.748 -49.027 1.00 86.69 169 GLN A CA 1
ATOM 1325 C C . GLN A 1 169 ? 36.596 12.018 -49.186 1.00 86.69 169 GLN A C 1
ATOM 1327 O O . GLN A 1 169 ? 35.497 12.126 -48.644 1.00 86.69 169 GLN A O 1
ATOM 1332 N N . ASN A 1 170 ? 37.137 13.003 -49.908 1.00 79.81 170 ASN A N 1
ATOM 1333 C CA . ASN A 1 170 ? 36.655 14.384 -49.966 1.00 79.81 170 ASN A CA 1
ATOM 1334 C C . ASN A 1 170 ? 35.119 14.502 -50.136 1.00 79.81 170 ASN A C 1
ATOM 1336 O O . ASN A 1 170 ? 34.580 14.109 -51.169 1.00 79.81 170 ASN A O 1
ATOM 1340 N N . LYS A 1 171 ? 34.455 15.114 -49.139 1.00 84.06 171 LYS A N 1
ATOM 1341 C CA . LYS A 1 171 ? 32.997 15.354 -49.004 1.00 84.06 171 LYS A CA 1
ATOM 1342 C C . LYS A 1 171 ? 32.102 14.176 -48.574 1.00 84.06 171 LYS A C 1
ATOM 1344 O O . LYS A 1 171 ? 30.884 14.328 -48.622 1.00 84.06 171 LYS A O 1
ATOM 1349 N N . ALA A 1 172 ? 32.639 13.043 -48.119 1.00 85.25 172 ALA A N 1
ATOM 1350 C CA . ALA A 1 172 ? 31.807 12.032 -47.455 1.00 85.25 172 ALA A CA 1
ATOM 1351 C C . ALA A 1 172 ? 31.326 12.536 -46.077 1.00 85.25 172 ALA A C 1
ATOM 1353 O O . ALA A 1 172 ? 32.111 13.094 -45.311 1.00 85.25 172 ALA A O 1
ATOM 1354 N N . ILE A 1 173 ? 30.037 12.353 -45.774 1.00 86.50 173 ILE A N 1
ATOM 1355 C CA . ILE A 1 173 ? 29.406 12.778 -44.516 1.00 86.50 173 ILE A CA 1
ATOM 1356 C C . ILE A 1 173 ? 28.621 11.592 -43.958 1.00 86.50 173 ILE A C 1
ATOM 1358 O O . ILE A 1 173 ? 27.778 11.028 -44.655 1.00 86.50 173 ILE A O 1
ATOM 1362 N N . VAL A 1 174 ? 28.880 11.226 -42.701 1.00 87.44 174 VAL A N 1
ATOM 1363 C CA . VAL A 1 174 ? 28.059 10.256 -41.968 1.00 87.44 174 VAL A CA 1
ATOM 1364 C C . VAL A 1 174 ? 27.004 11.018 -41.178 1.00 87.44 174 VAL A C 1
ATOM 1366 O O . VAL A 1 174 ? 27.324 11.817 -40.300 1.00 87.44 174 VAL A O 1
ATOM 1369 N N . HIS A 1 175 ? 25.737 10.766 -41.493 1.00 84.44 175 HIS A N 1
ATOM 1370 C CA . HIS A 1 175 ? 24.606 11.280 -40.730 1.00 84.44 175 HIS A CA 1
ATOM 1371 C C . HIS A 1 175 ? 24.218 10.256 -39.663 1.00 84.44 175 HIS A C 1
ATOM 1373 O O . HIS A 1 175 ? 23.425 9.354 -39.915 1.00 84.44 175 HIS A O 1
ATOM 1379 N N . GLY A 1 176 ? 24.818 10.376 -38.481 1.00 86.31 176 GLY A N 1
ATOM 1380 C CA . GLY A 1 176 ? 24.545 9.501 -37.344 1.00 86.31 176 GLY A CA 1
ATOM 1381 C C . GLY A 1 176 ? 25.793 9.213 -36.519 1.00 86.31 176 GLY A C 1
ATOM 1382 O O . GLY A 1 176 ? 26.870 9.745 -36.782 1.00 86.31 176 GLY A O 1
ATOM 1383 N N . ASN A 1 177 ? 25.638 8.354 -35.515 1.00 85.56 177 ASN A N 1
ATOM 1384 C CA . ASN A 1 177 ? 26.732 7.987 -34.622 1.00 85.56 177 ASN A CA 1
ATOM 1385 C C . ASN A 1 177 ? 27.691 7.008 -35.309 1.00 85.56 177 ASN A C 1
ATOM 1387 O O . ASN A 1 177 ? 27.252 6.092 -36.006 1.00 85.56 177 ASN A O 1
ATOM 1391 N N . VAL A 1 178 ? 28.990 7.181 -35.085 1.00 85.06 178 VAL A N 1
ATOM 1392 C CA . VAL A 1 178 ? 30.032 6.282 -35.584 1.00 85.06 178 VAL A CA 1
ATOM 1393 C C . VAL A 1 178 ? 30.592 5.499 -34.401 1.00 85.06 178 VAL A C 1
ATOM 1395 O O . VAL A 1 178 ? 31.093 6.106 -33.457 1.00 85.06 178 VAL A O 1
ATOM 1398 N N . PHE A 1 179 ? 30.490 4.172 -34.454 1.00 81.31 179 PHE A N 1
ATOM 1399 C CA . PHE A 1 179 ? 30.989 3.264 -33.418 1.00 81.31 179 PHE A CA 1
ATOM 1400 C C . PHE A 1 179 ? 32.064 2.337 -33.995 1.00 81.31 179 PHE A C 1
ATOM 1402 O O . PHE A 1 179 ? 31.974 1.934 -35.157 1.00 81.31 179 PHE A O 1
ATOM 1409 N N . SER A 1 180 ? 33.070 2.015 -33.180 1.00 80.06 180 SER A N 1
ATOM 1410 C CA . SER A 1 180 ? 34.138 1.060 -33.484 1.00 80.06 180 SER A CA 1
ATOM 1411 C C . SER A 1 180 ? 34.170 -0.057 -32.457 1.00 80.06 180 SER A C 1
ATOM 1413 O O . SER A 1 180 ? 33.803 0.226 -31.294 1.00 80.06 180 SER A O 1
#

Secondary structure (DSSP, 8-state):
---THHHHHHHHHHHHHHHTT---PPP--HHHHHHHHHHHHHHHHHHHHHHHHHHHHHHHHHHHHHHHHHHHHHHHHHHHHHHHHHHH-TTSPPSTTPPSSEEEEEEETTEEEEEEEEEEEETTTEEEEEEEEEETTEEEEEEEEEE---S------SEE--TT-----TT----S-EE-

pLDDT: mean 81.56, std 14.86, range [45.88, 97.75]

Foldseek 3Di:
DPDPVVVVVVVVVVVVVVVVVPDDDPDPVVVVVVVVVVVVVVVVVVVVVVVVVVVVVVVVVVVVLVVLLVVQVVQFVVQLVVVVCCVPDVVDDDPPPDDPFDWDWDADPNDTWIWTWGWDDDPPQKIKIWIWTDRPNNIDIDIDIDHDDPPDPDDDALEEDDPPDDDDDDPDDRDGHYYD

Organism: NCBI:txid412755